Protein AF-A0A0J1HF10-F1 (afdb_monomer_lite)

Radius of gyration: 17.04 Å; chains: 1; bounding box: 41×21×49 Å

Organism: NCBI:txid320778

Structure (mmCIF, N/CA/C/O backbone):
data_AF-A0A0J1HF10-F1
#
_entry.id   AF-A0A0J1HF10-F1
#
loop_
_atom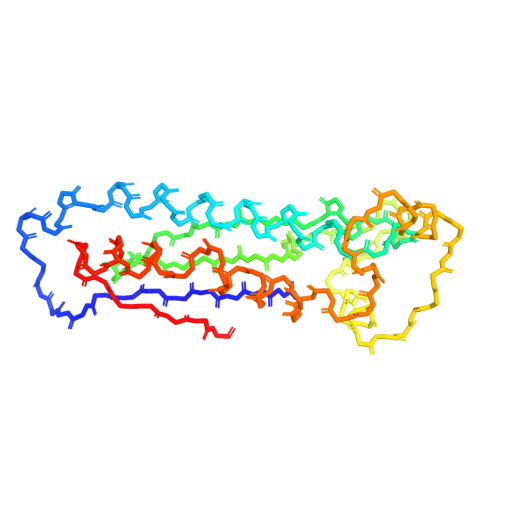_site.group_PDB
_atom_site.id
_atom_site.type_symbol
_atom_site.label_atom_id
_atom_site.label_alt_id
_atom_site.label_comp_id
_atom_site.label_asym_id
_atom_site.label_entity_id
_atom_site.label_seq_id
_atom_site.pdbx_PDB_ins_code
_atom_site.Cartn_x
_atom_site.Cartn_y
_atom_site.Cartn_z
_atom_site.occupancy
_atom_site.B_iso_or_equiv
_atom_site.auth_seq_id
_atom_site.auth_comp_id
_atom_site.auth_asym_id
_atom_site.auth_atom_id
_atom_site.pdbx_PDB_model_num
ATOM 1 N N . MET A 1 1 ? -2.188 -7.361 -7.231 1.00 83.44 1 MET A N 1
ATOM 2 C CA . MET A 1 1 ? -0.935 -7.776 -6.548 1.00 83.44 1 MET A CA 1
ATOM 3 C C . MET A 1 1 ? -0.563 -6.733 -5.504 1.00 83.44 1 MET A C 1
ATOM 5 O O . MET A 1 1 ? -0.543 -5.559 -5.851 1.00 83.44 1 MET A O 1
ATOM 9 N N . GLY A 1 2 ? -0.251 -7.133 -4.267 1.00 89.19 2 GLY A N 1
ATOM 10 C CA . GLY A 1 2 ? 0.088 -6.189 -3.199 1.00 89.19 2 GLY A CA 1
ATOM 11 C C . GLY A 1 2 ? 0.139 -6.831 -1.813 1.00 89.19 2 GLY A C 1
ATOM 12 O O . GLY A 1 2 ? 0.218 -8.051 -1.690 1.00 89.19 2 GLY A O 1
ATOM 13 N N . LEU A 1 3 ? 0.072 -5.990 -0.787 1.00 92.25 3 LEU A N 1
ATOM 14 C CA . LEU A 1 3 ? -0.024 -6.321 0.627 1.00 92.25 3 LEU A CA 1
ATOM 15 C C . LEU A 1 3 ? -1.423 -5.976 1.125 1.00 92.25 3 LEU A C 1
ATOM 17 O O . LEU A 1 3 ? -1.948 -4.906 0.817 1.00 92.25 3 LEU A O 1
ATOM 21 N N . THR A 1 4 ? -2.010 -6.859 1.928 1.00 92.81 4 THR A N 1
ATOM 22 C CA . THR A 1 4 ? -3.290 -6.587 2.588 1.00 92.81 4 THR A CA 1
ATOM 23 C C . THR A 1 4 ? -3.119 -6.704 4.092 1.00 92.81 4 THR A C 1
ATOM 25 O O . THR A 1 4 ? -2.583 -7.687 4.591 1.00 92.81 4 THR A O 1
ATOM 28 N N . PHE A 1 5 ? -3.600 -5.719 4.835 1.00 91.56 5 PHE A N 1
ATOM 29 C CA . PHE A 1 5 ? -3.693 -5.764 6.285 1.00 91.56 5 PHE A CA 1
ATOM 30 C C . PHE A 1 5 ? -5.158 -5.666 6.686 1.00 91.56 5 PHE A C 1
ATOM 32 O O . PHE A 1 5 ? -5.865 -4.751 6.274 1.00 91.56 5 PHE A O 1
ATOM 39 N N . SER A 1 6 ? -5.625 -6.607 7.499 1.00 91.69 6 SER A N 1
ATOM 40 C CA . SER A 1 6 ? -6.991 -6.591 8.023 1.00 91.69 6 SER A CA 1
ATOM 41 C C . SER A 1 6 ? -6.954 -6.392 9.525 1.00 91.69 6 SER A C 1
ATOM 43 O O . SER A 1 6 ? -6.245 -7.146 10.200 1.00 91.69 6 SER A O 1
ATOM 45 N N . ALA A 1 7 ? -7.754 -5.461 10.038 1.00 91.31 7 ALA A N 1
ATOM 46 C CA . ALA A 1 7 ? -8.034 -5.343 11.459 1.00 91.31 7 ALA A CA 1
ATOM 47 C C . ALA A 1 7 ? -9.530 -5.442 11.737 1.00 91.31 7 ALA A C 1
ATOM 49 O O . ALA A 1 7 ? -10.345 -4.874 11.012 1.00 91.31 7 ALA A O 1
ATOM 50 N N . SER A 1 8 ? -9.871 -6.152 12.805 1.00 89.88 8 SER A N 1
ATOM 51 C CA . SER A 1 8 ? -11.241 -6.363 13.261 1.00 89.88 8 SER A CA 1
ATOM 52 C C . SER A 1 8 ? -11.350 -6.114 14.758 1.00 89.88 8 SER A C 1
ATOM 54 O O . SER A 1 8 ? -10.343 -6.158 15.470 1.00 89.88 8 SER A O 1
ATOM 56 N N . LYS A 1 9 ? -12.567 -5.873 15.248 1.00 87.75 9 LYS A N 1
ATOM 57 C CA . LYS A 1 9 ? -12.847 -5.767 16.683 1.00 87.75 9 LYS A CA 1
ATOM 58 C C . LYS A 1 9 ? -12.275 -6.968 17.434 1.00 87.75 9 LYS A C 1
ATOM 60 O O . LYS A 1 9 ? -12.451 -8.112 17.021 1.00 87.75 9 LYS A O 1
ATOM 65 N N . ALA A 1 10 ? -11.620 -6.693 18.555 1.00 84.56 10 ALA A N 1
ATOM 66 C CA . ALA A 1 10 ? -11.154 -7.715 19.484 1.00 84.56 10 ALA A CA 1
ATOM 67 C C . ALA A 1 10 ? -12.303 -8.297 20.332 1.00 84.56 10 ALA A C 1
ATOM 69 O O . ALA A 1 10 ? -12.150 -9.369 20.908 1.00 84.56 10 ALA A O 1
ATOM 70 N N . ARG A 1 11 ? -13.447 -7.598 20.404 1.00 81.44 11 ARG A N 1
ATOM 71 C CA . ARG A 1 11 ? -14.631 -7.954 21.204 1.00 81.44 11 ARG A CA 1
ATOM 72 C C . ARG A 1 11 ? -15.940 -7.529 20.533 1.00 81.44 11 ARG A C 1
ATOM 74 O O . ARG A 1 11 ? -15.945 -6.629 19.699 1.00 81.44 11 ARG A O 1
ATOM 81 N N . GLN A 1 12 ? -17.063 -8.140 20.923 1.00 77.38 12 GLN A N 1
ATOM 82 C CA . GLN A 1 12 ? -18.381 -7.867 20.321 1.00 77.38 12 GLN A CA 1
ATOM 83 C C . GLN A 1 12 ? -18.853 -6.412 20.502 1.00 77.38 12 GLN A C 1
ATOM 85 O O . GLN A 1 12 ? -19.452 -5.841 19.590 1.00 77.38 12 GLN A O 1
ATOM 90 N N . ARG A 1 13 ? -18.560 -5.786 21.651 1.00 80.88 13 ARG A N 1
ATOM 91 C CA . ARG A 1 13 ? -18.894 -4.383 21.948 1.00 80.88 13 ARG A CA 1
ATOM 92 C C . ARG A 1 13 ? -17.640 -3.600 22.324 1.00 80.88 13 ARG A C 1
ATOM 94 O O . ARG A 1 13 ? -16.894 -4.027 23.197 1.00 80.88 13 ARG A O 1
ATOM 101 N N . LEU A 1 14 ? -17.436 -2.463 21.662 1.00 79.94 14 LEU A N 1
ATOM 102 C CA . LEU A 1 14 ? -16.376 -1.506 21.985 1.00 79.94 14 LEU A CA 1
ATOM 103 C C . LEU A 1 14 ? -16.856 -0.531 23.063 1.00 79.94 14 LEU A C 1
ATOM 105 O O . LEU A 1 14 ? -18.040 -0.189 23.097 1.00 79.94 14 LEU A O 1
ATOM 109 N N . THR A 1 15 ? -15.946 -0.049 23.904 1.00 81.00 15 THR A N 1
ATOM 110 C CA . THR A 1 15 ? -16.238 1.019 24.871 1.00 81.00 15 THR A CA 1
ATOM 111 C C . THR A 1 15 ? -16.379 2.374 24.171 1.00 81.00 15 THR A C 1
ATOM 113 O O . THR A 1 15 ? -15.947 2.565 23.030 1.00 81.00 15 THR A O 1
ATOM 116 N N . ASN A 1 16 ? -16.968 3.358 24.857 1.00 79.38 16 ASN A N 1
ATOM 117 C CA . ASN A 1 16 ? -17.076 4.727 24.337 1.00 79.38 16 ASN A CA 1
ATOM 118 C C . ASN A 1 16 ? -15.697 5.347 24.056 1.00 79.38 16 ASN A C 1
ATOM 120 O O . ASN A 1 16 ? -15.522 6.003 23.030 1.00 79.38 16 ASN A O 1
ATOM 124 N N . ALA A 1 17 ? -14.705 5.059 24.906 1.00 72.69 17 ALA A N 1
ATOM 125 C CA . ALA A 1 17 ? -13.321 5.473 24.695 1.00 72.69 17 ALA A CA 1
ATOM 126 C C . ALA A 1 17 ? -12.736 4.874 23.400 1.00 72.69 17 ALA A C 1
ATOM 128 O O . ALA A 1 17 ? -12.209 5.608 22.568 1.00 72.69 17 ALA A O 1
ATOM 129 N N . GLU A 1 18 ? -12.907 3.568 23.166 1.00 81.44 18 GLU A N 1
ATOM 130 C CA . GLU A 1 18 ? -12.444 2.894 21.939 1.00 81.44 18 GLU A CA 1
ATOM 131 C C . GLU A 1 18 ? -13.129 3.428 20.677 1.00 81.44 18 GLU A C 1
ATOM 133 O O . GLU A 1 18 ? -12.498 3.584 19.628 1.00 81.44 18 GLU A O 1
ATOM 138 N N . ASN A 1 19 ? -14.422 3.755 20.768 1.00 77.06 19 ASN A N 1
ATOM 139 C CA . ASN A 1 19 ? -15.147 4.390 19.670 1.00 77.06 19 ASN A CA 1
ATOM 140 C C . ASN A 1 19 ? -14.567 5.771 19.319 1.00 77.06 19 ASN A C 1
ATOM 142 O O . ASN A 1 19 ? -14.533 6.115 18.134 1.00 77.06 19 ASN A O 1
ATOM 146 N N . GLY A 1 20 ? -14.062 6.516 20.307 1.00 74.00 20 GLY A N 1
ATOM 147 C CA . GLY A 1 20 ? -13.389 7.803 20.110 1.00 74.00 20 GLY A CA 1
ATOM 148 C C . GLY A 1 20 ? -12.073 7.696 19.329 1.00 74.00 20 GLY A C 1
ATOM 149 O O . GLY A 1 20 ? -11.767 8.563 18.509 1.00 74.00 20 GLY A O 1
ATOM 150 N N . PHE A 1 21 ? -11.329 6.596 19.483 1.00 79.56 21 PHE A N 1
ATOM 151 C CA . PHE A 1 21 ? -10.039 6.405 18.804 1.00 79.56 21 PHE A CA 1
ATOM 152 C C . PHE A 1 21 ? -10.148 6.021 17.323 1.00 79.56 21 PHE A C 1
ATOM 154 O O . PHE A 1 21 ? -9.160 6.113 16.594 1.00 79.56 21 PHE A O 1
ATOM 161 N N . LYS A 1 22 ? -11.344 5.681 16.822 1.00 79.88 22 LYS A N 1
ATOM 162 C CA . LYS A 1 22 ? -11.556 5.244 15.427 1.00 79.88 22 LYS A CA 1
ATOM 163 C C . LYS A 1 22 ? -10.979 6.202 14.383 1.00 79.88 22 LYS A C 1
ATOM 165 O O . LYS A 1 22 ? -10.428 5.746 13.382 1.00 79.88 22 LYS A O 1
ATOM 170 N N . ARG A 1 23 ? -11.106 7.518 14.591 1.00 82.00 23 ARG A N 1
ATOM 171 C CA . ARG A 1 23 ? -10.596 8.531 13.648 1.00 82.00 23 ARG A CA 1
ATOM 172 C C . ARG A 1 23 ? -9.069 8.535 13.601 1.00 82.00 23 ARG A C 1
ATOM 174 O O . ARG A 1 23 ? -8.507 8.574 12.511 1.00 82.00 23 ARG A O 1
ATOM 181 N N . VAL A 1 24 ? -8.424 8.451 14.763 1.00 86.12 24 VAL A N 1
ATOM 182 C CA . VAL A 1 24 ? -6.960 8.422 14.887 1.00 86.12 24 VAL A CA 1
ATOM 183 C C . VAL A 1 24 ? -6.411 7.153 14.247 1.00 86.12 24 VAL A C 1
ATOM 185 O O . VAL A 1 24 ? -5.548 7.226 13.379 1.00 86.12 24 VAL A O 1
ATOM 188 N N . THR A 1 25 ? -6.985 5.994 14.573 1.00 88.81 25 THR A N 1
ATOM 189 C CA . THR A 1 25 ? -6.581 4.709 13.989 1.00 88.81 25 THR A CA 1
ATOM 190 C C . THR A 1 25 ? -6.740 4.694 12.469 1.00 88.81 25 THR A C 1
ATOM 192 O O . THR A 1 25 ? -5.871 4.180 11.767 1.00 88.81 25 THR A O 1
ATOM 195 N N . LEU A 1 26 ? -7.813 5.292 11.938 1.00 90.19 26 LEU A N 1
ATOM 196 C CA . LEU A 1 26 ? -8.017 5.416 10.493 1.00 90.19 26 LEU A CA 1
ATOM 197 C C . LEU A 1 26 ? -6.968 6.326 9.840 1.00 90.19 26 LEU A C 1
ATOM 199 O O . LEU A 1 26 ? -6.466 5.996 8.768 1.00 90.19 26 LEU A O 1
ATOM 203 N N . GLN A 1 27 ? -6.617 7.447 10.475 1.00 91.19 27 GLN A N 1
ATOM 204 C CA . GLN A 1 27 ? -5.558 8.337 9.989 1.00 91.19 27 GLN A CA 1
ATOM 205 C C . GLN A 1 27 ? -4.191 7.648 10.004 1.00 91.19 27 GLN A C 1
ATOM 207 O O . GLN A 1 27 ? -3.476 7.710 9.004 1.00 91.19 27 GLN A O 1
ATOM 212 N N . THR A 1 28 ? -3.854 6.936 11.083 1.00 92.12 28 THR A N 1
ATOM 213 C CA . THR A 1 28 ? -2.624 6.138 11.147 1.00 92.12 28 THR A CA 1
ATOM 214 C C . THR A 1 28 ? -2.609 5.090 10.042 1.00 92.12 28 THR A C 1
ATOM 216 O O . THR A 1 28 ? -1.635 5.017 9.302 1.00 92.12 28 THR A O 1
ATOM 219 N N . ALA A 1 29 ? -3.689 4.326 9.866 1.00 92.75 29 ALA A N 1
ATOM 220 C CA . ALA A 1 29 ? -3.774 3.320 8.810 1.00 92.75 29 ALA A CA 1
ATOM 221 C C . ALA A 1 29 ? -3.599 3.930 7.409 1.00 92.75 29 ALA A C 1
ATOM 223 O O . ALA A 1 29 ? -2.880 3.363 6.593 1.00 92.75 29 ALA A O 1
ATOM 224 N N . ARG A 1 30 ? -4.202 5.095 7.131 1.00 94.31 30 ARG A N 1
ATOM 225 C CA . ARG A 1 30 ? -4.028 5.802 5.848 1.00 94.31 30 ARG A CA 1
ATOM 226 C C . ARG A 1 30 ? -2.578 6.200 5.618 1.00 94.31 30 ARG A C 1
ATOM 228 O O . ARG A 1 30 ? -2.037 5.900 4.561 1.00 94.31 30 ARG A O 1
ATOM 235 N N . LYS A 1 31 ? -1.923 6.765 6.634 1.00 94.75 31 LYS A N 1
ATOM 236 C CA . LYS A 1 31 ? -0.505 7.124 6.551 1.00 94.75 31 LYS A CA 1
ATOM 237 C C . LYS A 1 31 ? 0.389 5.902 6.307 1.00 94.75 31 LYS A C 1
ATOM 239 O O . LYS A 1 31 ? 1.273 5.956 5.462 1.00 94.75 31 LYS A O 1
ATOM 244 N N . VAL A 1 32 ? 0.118 4.781 6.982 1.00 94.38 32 VAL A N 1
ATOM 245 C CA . VAL A 1 32 ? 0.825 3.508 6.740 1.00 94.38 32 VAL A CA 1
ATOM 246 C C . VAL A 1 32 ? 0.618 3.028 5.300 1.00 94.38 32 VAL A C 1
ATOM 248 O O . VAL A 1 32 ? 1.567 2.562 4.670 1.00 94.38 32 VAL A O 1
ATOM 251 N N . ALA A 1 33 ? -0.606 3.139 4.775 1.00 95.00 33 ALA A N 1
ATOM 252 C CA . ALA A 1 33 ? -0.927 2.738 3.410 1.00 95.00 33 ALA A CA 1
ATOM 253 C C . ALA A 1 33 ? -0.179 3.594 2.379 1.00 95.00 33 ALA A C 1
ATOM 255 O O . ALA A 1 33 ? 0.443 3.048 1.469 1.00 95.00 33 ALA A O 1
ATOM 256 N N . GLU A 1 34 ? -0.204 4.917 2.548 1.00 95.12 34 GLU A N 1
ATOM 257 C CA . GLU A 1 34 ? 0.473 5.884 1.678 1.00 95.12 34 GLU A CA 1
ATOM 258 C C . GLU A 1 34 ? 1.992 5.699 1.691 1.00 95.12 34 GLU A C 1
ATOM 260 O O . GLU A 1 34 ? 2.611 5.580 0.633 1.00 95.12 34 GLU A O 1
ATOM 265 N N . ASP A 1 35 ? 2.601 5.611 2.876 1.00 94.62 35 ASP A N 1
ATOM 266 C CA . ASP A 1 35 ? 4.048 5.420 2.999 1.00 94.62 35 ASP A CA 1
ATOM 267 C C . ASP A 1 35 ? 4.474 4.056 2.451 1.00 94.62 35 ASP A C 1
ATOM 269 O O . ASP A 1 35 ? 5.497 3.939 1.776 1.00 94.62 35 ASP A O 1
ATOM 273 N N . GLY A 1 36 ? 3.667 3.018 2.677 1.00 94.25 36 GLY A N 1
ATOM 274 C CA . GLY A 1 36 ? 3.914 1.701 2.109 1.00 94.25 36 GLY A CA 1
ATOM 275 C C . GLY A 1 36 ? 3.804 1.667 0.591 1.00 94.25 36 GLY A C 1
ATOM 276 O O . GLY A 1 36 ? 4.611 0.999 -0.054 1.00 94.25 36 GLY A O 1
ATOM 277 N N . ALA A 1 37 ? 2.857 2.407 0.014 1.00 95.50 37 ALA A N 1
ATOM 278 C CA . ALA A 1 37 ? 2.710 2.541 -1.430 1.00 95.50 37 ALA A CA 1
ATOM 279 C C . ALA A 1 37 ? 3.906 3.279 -2.038 1.00 95.50 37 ALA A C 1
ATOM 281 O O . ALA A 1 37 ? 4.536 2.763 -2.961 1.00 95.50 37 ALA A O 1
ATOM 282 N N . ARG A 1 38 ? 4.297 4.421 -1.453 1.00 94.00 38 ARG A N 1
ATOM 283 C CA . ARG A 1 38 ? 5.502 5.170 -1.849 1.00 94.00 38 ARG A CA 1
ATOM 284 C C . ARG A 1 38 ? 6.751 4.298 -1.787 1.00 94.00 38 ARG A C 1
ATOM 286 O O . ARG A 1 38 ? 7.538 4.276 -2.729 1.00 94.00 38 ARG A O 1
ATOM 293 N N . MET A 1 39 ? 6.909 3.540 -0.705 1.00 94.25 39 MET A N 1
ATOM 294 C CA . MET A 1 39 ? 8.052 2.649 -0.524 1.00 94.25 39 MET A CA 1
ATOM 295 C C . MET A 1 39 ? 8.060 1.513 -1.549 1.00 94.25 39 MET A C 1
ATOM 297 O O . MET A 1 39 ? 9.094 1.200 -2.140 1.00 94.25 39 MET A O 1
ATOM 301 N N . MET A 1 40 ? 6.904 0.892 -1.786 1.00 94.38 40 MET A N 1
ATOM 302 C CA . MET A 1 40 ? 6.773 -0.163 -2.783 1.00 94.38 40 MET A CA 1
ATOM 303 C C . MET A 1 40 ? 7.107 0.370 -4.183 1.00 94.38 40 MET A C 1
ATOM 305 O O . MET A 1 40 ? 7.897 -0.265 -4.880 1.00 94.38 40 MET A O 1
ATOM 309 N N . ALA A 1 41 ? 6.598 1.549 -4.555 1.00 93.31 41 ALA A N 1
ATOM 310 C CA . ALA A 1 41 ? 6.898 2.230 -5.817 1.00 93.31 41 ALA A CA 1
ATOM 311 C C . ALA A 1 41 ? 8.394 2.568 -5.963 1.00 93.31 41 ALA A C 1
ATOM 313 O O . ALA A 1 41 ? 8.999 2.309 -7.007 1.00 93.31 41 ALA A O 1
ATOM 314 N N . ALA A 1 42 ? 9.044 3.039 -4.896 1.00 91.88 42 ALA A N 1
ATOM 315 C CA . ALA A 1 42 ? 10.483 3.313 -4.891 1.00 91.88 42 ALA A CA 1
ATOM 316 C C . ALA A 1 42 ? 11.336 2.057 -5.168 1.00 91.88 42 ALA A C 1
ATOM 318 O O . ALA A 1 42 ? 12.407 2.149 -5.763 1.00 91.88 42 ALA A O 1
ATOM 319 N N . MET A 1 43 ? 10.851 0.872 -4.790 1.00 92.50 43 MET A N 1
ATOM 320 C CA . MET A 1 43 ? 11.534 -0.408 -5.019 1.00 92.50 43 MET A CA 1
ATOM 321 C C . MET A 1 43 ? 11.183 -1.067 -6.363 1.00 92.50 43 MET A C 1
ATOM 323 O O . MET A 1 43 ? 11.844 -2.031 -6.765 1.00 92.50 43 MET A O 1
ATOM 327 N N . VAL A 1 44 ? 10.154 -0.586 -7.060 1.00 91.44 44 VAL A N 1
ATOM 328 C CA . VAL A 1 44 ? 9.754 -1.107 -8.372 1.00 91.44 44 VAL A CA 1
ATOM 329 C C . VAL A 1 44 ? 10.736 -0.654 -9.456 1.00 91.44 44 VAL A C 1
ATOM 331 O O . VAL A 1 44 ? 11.174 0.501 -9.445 1.00 91.44 44 VAL A O 1
ATOM 334 N N . PRO A 1 45 ? 11.099 -1.540 -10.404 1.00 87.38 45 PRO A N 1
ATOM 335 C CA . PRO A 1 45 ? 11.913 -1.145 -11.545 1.00 87.38 45 PRO A CA 1
ATOM 336 C C . PRO A 1 45 ? 11.190 -0.153 -12.463 1.00 87.38 45 PRO A C 1
ATOM 338 O O . PRO A 1 45 ? 10.022 -0.336 -12.802 1.00 87.38 45 PRO A O 1
ATOM 341 N N . ARG A 1 46 ? 11.913 0.878 -12.903 1.00 86.06 46 ARG A N 1
ATOM 342 C CA . ARG A 1 46 ? 11.354 2.045 -13.598 1.00 86.06 46 ARG A CA 1
ATOM 343 C C . ARG A 1 46 ? 10.937 1.757 -15.039 1.00 86.06 46 ARG A C 1
ATOM 345 O O . ARG A 1 46 ? 9.996 2.362 -15.535 1.00 86.06 46 ARG A O 1
ATOM 352 N N . ASP A 1 47 ? 11.590 0.816 -15.722 1.00 82.12 47 ASP A N 1
ATOM 353 C CA . ASP A 1 47 ? 11.296 0.535 -17.139 1.00 82.12 47 ASP A CA 1
ATOM 354 C C . ASP A 1 47 ? 10.030 -0.326 -17.347 1.00 82.12 47 ASP A C 1
ATOM 356 O O . ASP A 1 47 ? 9.720 -0.743 -18.459 1.00 82.12 47 ASP A O 1
ATOM 360 N N . THR A 1 48 ? 9.241 -0.566 -16.297 1.00 72.44 48 THR A N 1
ATOM 361 C CA . THR A 1 48 ? 8.041 -1.424 -16.309 1.00 72.44 48 THR A CA 1
ATOM 362 C C . THR A 1 48 ? 6.766 -0.723 -16.813 1.00 72.44 48 THR A C 1
ATOM 364 O O . THR A 1 48 ? 5.636 -1.130 -16.507 1.00 72.44 48 THR A O 1
ATOM 367 N N . GLY A 1 49 ? 6.937 0.332 -17.615 1.00 79.69 49 GLY A N 1
ATOM 368 C CA . GLY A 1 49 ? 5.862 1.141 -18.185 1.00 79.69 49 GLY A CA 1
ATOM 369 C C . GLY A 1 49 ? 5.180 2.011 -17.133 1.00 79.69 49 GLY A C 1
ATOM 370 O O . GLY A 1 49 ? 5.656 3.105 -16.870 1.00 79.69 49 GLY A O 1
ATOM 371 N N . SER A 1 50 ? 4.090 1.510 -16.544 1.00 88.50 50 SER A N 1
ATOM 372 C CA . SER A 1 50 ? 3.233 2.256 -15.604 1.00 88.50 50 SER A CA 1
ATOM 373 C C . SER A 1 50 ? 3.126 1.613 -14.218 1.00 88.50 50 SER A C 1
ATOM 375 O O . SER A 1 50 ? 2.326 2.054 -13.400 1.00 88.50 50 SER A O 1
ATOM 377 N N . LEU A 1 51 ? 3.888 0.550 -13.931 1.00 90.44 51 LEU A N 1
ATOM 378 C CA . LEU A 1 51 ? 3.747 -0.197 -12.673 1.00 90.44 51 LEU A CA 1
ATOM 379 C C . LEU A 1 51 ? 4.056 0.653 -11.439 1.00 90.44 51 LEU A C 1
ATOM 381 O O . LEU A 1 51 ? 3.331 0.567 -10.457 1.00 90.44 51 LEU A O 1
ATOM 385 N N . GLU A 1 52 ? 5.108 1.466 -11.499 1.00 91.44 52 GLU A N 1
ATOM 386 C CA . GLU A 1 52 ? 5.490 2.373 -10.413 1.00 91.44 52 GLU A CA 1
ATOM 387 C C . GLU A 1 52 ? 4.374 3.380 -10.094 1.00 91.44 52 GLU A C 1
ATOM 389 O O . GLU A 1 52 ? 3.979 3.517 -8.941 1.00 91.44 52 GLU A O 1
ATOM 394 N N . GLU A 1 53 ? 3.806 4.008 -11.125 1.00 91.94 53 GLU A N 1
ATOM 395 C CA . GLU A 1 53 ? 2.716 4.993 -11.022 1.00 91.94 53 GLU A CA 1
ATOM 396 C C . GLU A 1 53 ? 1.368 4.367 -10.639 1.00 91.94 53 GLU A C 1
ATOM 398 O O . GLU A 1 53 ? 0.459 5.047 -10.163 1.00 91.94 53 GLU A O 1
ATOM 403 N N . SER A 1 54 ? 1.221 3.063 -10.865 1.00 93.94 54 SER A N 1
ATOM 404 C CA . SER A 1 54 ? -0.002 2.324 -10.561 1.00 93.94 54 SER A CA 1
ATOM 405 C C . SER A 1 54 ? -0.048 1.820 -9.125 1.00 93.94 54 SER A C 1
ATOM 407 O O . SER A 1 54 ? -1.036 1.197 -8.751 1.00 93.94 54 SER A O 1
ATOM 409 N N . ILE A 1 55 ? 1.001 2.015 -8.325 1.00 94.94 55 ILE A N 1
ATOM 410 C CA . ILE A 1 55 ? 1.008 1.583 -6.928 1.00 94.94 55 ILE A CA 1
ATOM 411 C C . ILE A 1 55 ? 0.315 2.622 -6.054 1.00 94.94 55 ILE A C 1
ATOM 413 O O . ILE A 1 55 ? 0.681 3.793 -6.043 1.00 94.94 55 ILE A O 1
ATOM 417 N N . GLU A 1 56 ? -0.643 2.164 -5.258 1.00 95.75 56 GLU A N 1
ATOM 418 C CA . GLU A 1 56 ? -1.383 2.993 -4.319 1.00 95.75 56 GLU A CA 1
ATOM 419 C C . GLU A 1 56 ? -1.594 2.297 -2.973 1.00 95.75 56 GLU A C 1
ATOM 421 O O . GLU A 1 56 ? -1.439 1.080 -2.819 1.00 95.75 56 GLU A O 1
ATOM 426 N N . GLY A 1 57 ? -1.944 3.113 -1.982 1.00 95.44 57 GLY A N 1
ATOM 427 C CA . GLY A 1 57 ? -2.365 2.682 -0.661 1.00 95.44 57 GLY A CA 1
ATOM 428 C C . GLY A 1 57 ? -3.815 3.087 -0.446 1.00 95.44 57 GLY A C 1
ATOM 429 O O . GLY A 1 57 ? -4.145 4.264 -0.543 1.00 95.44 57 GLY A O 1
ATOM 430 N N . ALA A 1 58 ? -4.674 2.127 -0.126 1.00 94.25 58 ALA A N 1
ATOM 431 C CA . ALA A 1 58 ? -6.086 2.357 0.140 1.00 94.25 58 ALA A CA 1
ATOM 432 C C . ALA A 1 58 ? -6.463 1.817 1.520 1.00 94.25 58 ALA A C 1
ATOM 434 O O . ALA A 1 58 ? -5.995 0.758 1.941 1.00 94.25 58 ALA A O 1
ATOM 435 N N . VAL A 1 59 ? -7.342 2.532 2.222 1.00 94.19 59 VAL A N 1
ATOM 436 C CA . VAL A 1 59 ? -7.915 2.075 3.492 1.00 94.19 59 VAL A CA 1
ATOM 437 C C . VAL A 1 59 ? -9.426 2.143 3.420 1.00 94.19 59 VAL A C 1
ATOM 439 O O . VAL A 1 59 ? -10.011 3.213 3.267 1.00 94.19 59 VAL A O 1
ATOM 442 N N . GLU A 1 60 ? -10.046 0.987 3.589 1.00 91.88 60 GLU A N 1
ATOM 443 C CA . GLU A 1 60 ? -11.484 0.796 3.583 1.00 91.88 60 GLU A CA 1
ATOM 444 C C . GLU A 1 60 ? -11.965 0.527 5.011 1.00 91.88 60 GLU A C 1
ATOM 446 O O . GLU A 1 60 ? -11.415 -0.314 5.728 1.00 91.88 60 GLU A O 1
ATOM 451 N N . LYS A 1 61 ? -12.999 1.249 5.443 1.00 88.94 61 LYS A N 1
ATOM 452 C CA . LYS A 1 61 ? -13.656 0.998 6.726 1.00 88.94 61 LYS A CA 1
ATOM 453 C C . LYS A 1 61 ? -14.717 -0.078 6.528 1.00 88.94 61 LYS A C 1
ATOM 455 O O . LYS A 1 61 ? -15.589 0.072 5.681 1.00 88.94 61 LYS A O 1
ATOM 460 N N . THR A 1 62 ? -14.690 -1.112 7.358 1.00 85.94 62 THR A N 1
ATOM 461 C CA . THR A 1 62 ? -15.718 -2.157 7.372 1.00 85.94 62 THR A CA 1
ATOM 462 C C . THR A 1 62 ? -16.618 -1.998 8.598 1.00 85.94 62 THR A C 1
ATOM 464 O O . THR A 1 62 ? -16.326 -1.221 9.514 1.00 85.94 62 THR A O 1
ATOM 467 N N . LYS A 1 63 ? -17.726 -2.748 8.651 1.00 80.00 63 LYS A N 1
ATOM 468 C CA . LYS A 1 63 ? -18.634 -2.770 9.816 1.00 80.00 63 LYS A CA 1
ATOM 469 C C . LYS A 1 63 ? -17.904 -3.134 11.119 1.00 80.00 63 LYS A C 1
ATOM 471 O O . LYS A 1 63 ? -18.221 -2.605 12.189 1.00 80.00 63 LYS A O 1
ATOM 476 N N . ASP A 1 64 ? -16.898 -3.999 11.011 1.00 81.12 64 ASP A N 1
ATOM 477 C CA . ASP A 1 64 ? -16.186 -4.579 12.149 1.00 81.12 64 ASP A CA 1
ATOM 478 C C . ASP A 1 64 ? -14.719 -4.161 12.254 1.00 81.12 64 ASP A C 1
ATOM 480 O O . ASP A 1 64 ? -14.015 -4.659 13.129 1.00 81.12 64 ASP A O 1
ATOM 484 N N . GLY A 1 65 ? -14.252 -3.221 11.432 1.00 87.69 65 GLY A N 1
ATOM 485 C CA . GLY A 1 65 ? -12.884 -2.721 11.512 1.00 87.69 65 GLY A CA 1
ATOM 486 C C . GLY A 1 65 ? -12.433 -1.993 10.253 1.00 87.69 65 GLY A C 1
ATOM 487 O O . GLY A 1 65 ? -13.099 -1.066 9.790 1.00 87.69 65 GLY A O 1
ATOM 488 N N . LEU A 1 66 ? -11.268 -2.376 9.731 1.00 92.69 66 LEU A N 1
ATOM 489 C CA . LEU A 1 66 ? -10.680 -1.774 8.538 1.00 92.69 66 LEU A CA 1
ATOM 490 C C . LEU A 1 66 ? -9.859 -2.779 7.732 1.00 92.69 66 LEU A C 1
ATOM 492 O O . LEU A 1 66 ? -9.307 -3.748 8.265 1.00 92.69 66 LEU A O 1
ATOM 496 N N . ILE A 1 67 ? -9.756 -2.511 6.438 1.00 93.38 67 ILE A N 1
ATOM 497 C CA . ILE A 1 67 ? -8.892 -3.219 5.502 1.00 93.38 67 ILE A CA 1
ATOM 498 C C . ILE A 1 67 ? -7.981 -2.180 4.864 1.00 93.38 67 ILE A C 1
ATOM 500 O O . ILE A 1 67 ? -8.446 -1.207 4.283 1.00 93.38 67 ILE A O 1
ATOM 504 N N . MET A 1 68 ? -6.678 -2.392 4.971 1.00 93.88 68 MET A N 1
ATOM 505 C CA . MET A 1 68 ? -5.664 -1.602 4.290 1.00 93.88 68 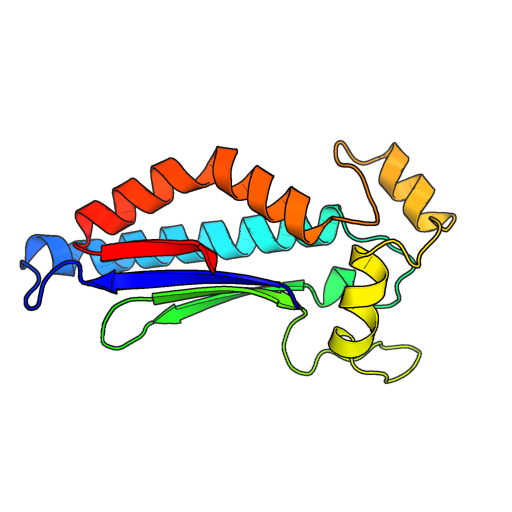MET A CA 1
ATOM 506 C C . MET A 1 68 ? -5.074 -2.437 3.155 1.00 93.88 68 MET A C 1
ATOM 508 O O . MET A 1 68 ? -4.668 -3.581 3.370 1.00 93.88 68 MET A O 1
ATOM 512 N N . ARG A 1 69 ? -5.024 -1.867 1.954 1.00 94.81 69 ARG A N 1
ATOM 513 C CA . ARG A 1 69 ? -4.444 -2.468 0.750 1.00 94.81 69 ARG A CA 1
ATOM 514 C C . ARG A 1 69 ? -3.296 -1.587 0.272 1.00 94.81 69 ARG A C 1
ATOM 516 O O . ARG A 1 69 ? -3.431 -0.371 0.256 1.00 94.81 69 ARG A O 1
ATOM 523 N N . ILE A 1 70 ? -2.176 -2.197 -0.093 1.00 95.69 70 ILE A N 1
ATOM 524 C CA . ILE A 1 70 ? -0.998 -1.507 -0.632 1.00 95.69 70 ILE A CA 1
ATOM 525 C C . ILE A 1 70 ? -0.530 -2.292 -1.845 1.00 95.69 70 ILE A C 1
ATOM 527 O O . ILE A 1 70 ? -0.087 -3.430 -1.701 1.00 95.69 70 ILE A O 1
ATOM 531 N N . GLY A 1 71 ? -0.634 -1.738 -3.042 1.00 94.75 71 GLY A N 1
ATOM 532 C CA . GLY A 1 71 ? -0.284 -2.481 -4.245 1.00 94.75 71 GLY A CA 1
ATOM 533 C C . GLY A 1 71 ? -0.772 -1.815 -5.511 1.00 94.75 71 GLY A C 1
ATOM 534 O O . GLY A 1 71 ? -1.070 -0.630 -5.521 1.00 94.75 71 GLY A O 1
ATOM 535 N N . VAL A 1 72 ? -0.836 -2.594 -6.586 1.00 93.50 72 VAL A N 1
ATOM 536 C CA . VAL A 1 72 ? -1.314 -2.100 -7.881 1.00 93.50 72 VAL A CA 1
ATOM 537 C C . VAL A 1 72 ? -2.797 -1.733 -7.774 1.00 93.50 72 VAL A C 1
ATOM 539 O O . VAL A 1 72 ? -3.597 -2.597 -7.406 1.00 93.50 72 VAL A O 1
ATOM 542 N N . ARG A 1 73 ? -3.132 -0.484 -8.118 1.00 93.19 73 ARG A N 1
ATOM 543 C CA . ARG A 1 73 ? -4.494 0.041 -8.245 1.00 93.19 73 ARG A CA 1
ATOM 544 C C . ARG A 1 73 ? -5.321 -0.856 -9.156 1.00 93.19 73 ARG A C 1
ATOM 546 O O . ARG A 1 73 ? -4.865 -1.284 -10.220 1.00 93.19 73 ARG A O 1
ATOM 553 N N . GLU A 1 74 ? -6.548 -1.126 -8.743 1.00 87.50 74 GLU A N 1
ATOM 554 C CA . GLU A 1 74 ? -7.485 -1.911 -9.538 1.00 87.50 74 GLU A CA 1
ATOM 555 C C . GLU A 1 74 ? -7.797 -1.212 -10.871 1.00 87.50 74 GLU A C 1
ATOM 557 O O . GLU A 1 74 ? -7.955 0.005 -10.930 1.00 87.50 74 GLU A O 1
ATOM 562 N N . GLY A 1 75 ? -7.817 -1.975 -11.967 1.00 89.06 75 GLY A N 1
ATOM 563 C CA . GLY A 1 75 ? -8.043 -1.428 -13.309 1.00 89.06 75 GLY A CA 1
ATOM 564 C C . GLY A 1 75 ? -6.887 -0.596 -13.878 1.00 89.06 75 GLY A C 1
ATOM 565 O O . GLY A 1 75 ? -7.038 -0.006 -14.944 1.00 89.06 75 GLY A O 1
ATOM 566 N N . ALA A 1 76 ? -5.724 -0.541 -13.217 1.00 92.12 76 ALA A N 1
ATOM 567 C CA . ALA A 1 76 ? -4.563 0.141 -13.774 1.00 92.12 76 ALA A CA 1
ATOM 568 C C . ALA A 1 76 ? -4.108 -0.514 -15.086 1.00 92.12 76 ALA A C 1
ATOM 570 O O . ALA A 1 76 ? -3.875 -1.725 -15.150 1.00 92.12 76 ALA A O 1
ATOM 571 N N . VAL A 1 77 ? -3.933 0.306 -16.121 1.00 92.38 77 VAL A N 1
ATOM 572 C CA . VAL A 1 77 ? -3.472 -0.114 -17.446 1.00 92.38 77 VAL A CA 1
ATOM 573 C C . VAL A 1 77 ? -2.141 0.537 -17.780 1.00 92.38 77 VAL A C 1
ATOM 575 O O . VAL A 1 77 ? -1.864 1.680 -17.422 1.00 92.38 77 VAL A O 1
ATOM 578 N N . ASN A 1 78 ? -1.293 -0.212 -18.471 1.00 89.56 78 ASN A N 1
ATOM 579 C CA . ASN A 1 78 ? -0.038 0.297 -18.987 1.00 89.56 78 ASN A CA 1
ATOM 580 C C . ASN A 1 78 ? -0.317 1.262 -20.144 1.00 89.56 78 ASN A C 1
ATOM 582 O O . ASN A 1 78 ? -0.903 0.859 -21.148 1.00 89.56 78 ASN A O 1
ATOM 586 N N . SER A 1 79 ? 0.145 2.506 -20.034 1.00 85.38 79 SER A N 1
ATOM 587 C CA . SER A 1 79 ? -0.175 3.562 -21.007 1.00 85.38 79 SER A CA 1
ATOM 588 C C . SER A 1 79 ? 0.280 3.248 -22.436 1.00 85.38 79 SER A C 1
ATOM 590 O O . SER A 1 79 ? -0.370 3.660 -23.394 1.00 85.38 79 SER A O 1
ATOM 592 N N . LYS A 1 80 ? 1.362 2.476 -22.597 1.00 85.12 80 LYS A N 1
ATOM 593 C CA . LYS A 1 80 ? 1.939 2.139 -23.909 1.00 85.12 80 LYS A CA 1
ATOM 594 C C . LYS A 1 80 ? 1.304 0.916 -24.554 1.00 85.12 80 LYS A C 1
ATOM 596 O O . LYS A 1 80 ? 1.165 0.863 -25.767 1.00 85.12 80 LYS A O 1
ATOM 601 N N . THR A 1 81 ? 0.986 -0.095 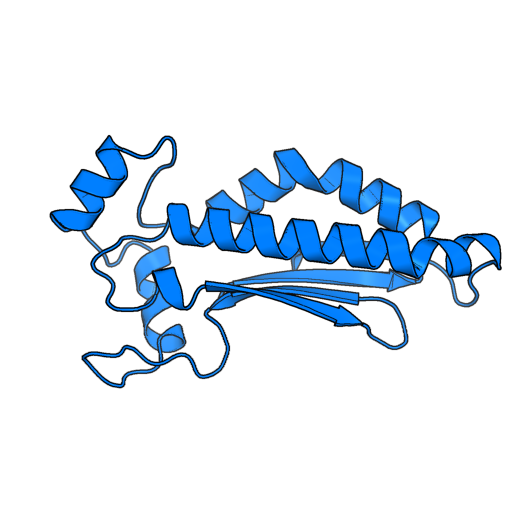-23.752 1.00 87.00 81 THR A N 1
ATOM 602 C CA . THR A 1 81 ? 0.544 -1.408 -24.258 1.00 87.00 81 THR A CA 1
ATOM 603 C C . THR A 1 81 ? -0.941 -1.665 -24.048 1.00 87.00 81 THR A C 1
ATOM 605 O O . THR A 1 81 ? -1.438 -2.683 -24.520 1.00 87.00 81 THR A O 1
ATOM 608 N N . GLN A 1 82 ? -1.632 -0.796 -23.300 1.00 88.38 82 GLN A N 1
ATOM 609 C CA . GLN A 1 82 ? -3.025 -0.958 -22.864 1.00 88.38 82 GLN A CA 1
ATOM 610 C C . GLN A 1 82 ? -3.287 -2.269 -22.099 1.00 88.38 82 GLN A C 1
ATOM 612 O O . GLN A 1 82 ? -4.427 -2.665 -21.873 1.00 88.38 82 GLN A O 1
ATOM 617 N N . ARG A 1 83 ? -2.226 -2.962 -21.662 1.00 87.94 83 ARG A N 1
ATOM 618 C CA . ARG A 1 83 ? -2.335 -4.201 -20.891 1.00 87.94 83 ARG A CA 1
ATOM 619 C C . ARG A 1 83 ? -2.560 -3.888 -19.411 1.00 87.94 83 ARG A C 1
ATOM 621 O O . ARG A 1 83 ? -1.891 -2.990 -18.889 1.00 87.94 83 ARG A O 1
ATOM 628 N N . PRO A 1 84 ? -3.420 -4.649 -18.710 1.00 91.44 84 PRO A N 1
ATOM 629 C CA . PRO A 1 84 ? -3.593 -4.500 -17.271 1.00 91.44 84 PRO A CA 1
ATOM 630 C C . PRO A 1 84 ? -2.277 -4.717 -16.512 1.00 91.44 84 PRO A C 1
ATOM 632 O O . PRO A 1 84 ? -1.537 -5.675 -16.767 1.00 91.44 84 PRO A O 1
ATOM 635 N N . VAL A 1 85 ? -1.971 -3.807 -15.588 1.00 90.56 85 VAL A N 1
ATOM 636 C CA . VAL A 1 85 ? -0.700 -3.773 -14.849 1.00 90.56 85 VAL A CA 1
ATOM 637 C C . VAL A 1 85 ? -0.571 -4.948 -13.884 1.00 90.56 85 VAL A C 1
ATOM 639 O O . VAL A 1 85 ? 0.505 -5.529 -13.714 1.00 90.56 85 VAL A O 1
ATOM 642 N N . ASP A 1 86 ? -1.685 -5.353 -13.287 1.00 88.75 86 ASP A N 1
ATOM 643 C CA . ASP A 1 86 ? -1.785 -6.472 -12.355 1.00 88.75 86 ASP A CA 1
ATOM 644 C C . ASP A 1 86 ? -1.387 -7.824 -12.973 1.00 88.75 86 ASP A C 1
ATOM 646 O O . ASP A 1 86 ? -0.933 -8.708 -12.243 1.00 88.75 86 ASP A O 1
ATOM 650 N N . LYS A 1 87 ? -1.498 -7.979 -14.299 1.00 88.06 87 LYS A N 1
ATOM 651 C CA . LYS A 1 87 ? -1.128 -9.210 -15.016 1.00 88.06 87 LYS A CA 1
ATOM 652 C C . LYS A 1 87 ? 0.378 -9.439 -15.052 1.00 88.06 87 LYS A C 1
ATOM 654 O O . LYS A 1 87 ? 0.818 -10.580 -14.925 1.00 88.06 87 LYS A O 1
ATOM 659 N N . TYR A 1 88 ? 1.176 -8.382 -15.207 1.00 86.81 88 TYR A N 1
ATOM 660 C CA . TYR A 1 88 ? 2.634 -8.507 -15.329 1.00 86.81 88 TYR A CA 1
ATOM 661 C C . TYR A 1 88 ? 3.394 -8.147 -14.049 1.00 86.81 88 TYR A C 1
ATOM 663 O O . TYR A 1 88 ? 4.531 -8.589 -13.868 1.00 86.81 88 TYR A O 1
ATOM 671 N N . ALA A 1 89 ? 2.780 -7.410 -13.121 1.00 89.25 89 ALA A N 1
ATOM 672 C CA . ALA A 1 89 ? 3.398 -7.060 -11.844 1.00 89.25 89 ALA A CA 1
ATOM 673 C C . ALA A 1 89 ? 3.953 -8.282 -11.061 1.00 89.25 89 ALA A C 1
ATOM 675 O O . ALA A 1 89 ? 5.080 -8.203 -10.557 1.00 89.25 89 ALA A O 1
ATOM 676 N N . PRO A 1 90 ? 3.264 -9.449 -10.989 1.00 90.56 90 PRO A N 1
ATOM 677 C CA . PRO A 1 90 ? 3.791 -10.618 -10.282 1.00 90.56 90 PRO A CA 1
ATOM 678 C C . PRO A 1 90 ? 5.102 -11.140 -10.873 1.00 90.56 90 PRO A C 1
ATOM 680 O O . PRO A 1 90 ? 6.000 -11.519 -10.117 1.00 90.56 90 PRO A O 1
ATOM 683 N N . ALA A 1 91 ? 5.233 -11.133 -12.203 1.00 87.50 91 ALA A N 1
ATOM 684 C CA . ALA A 1 91 ? 6.457 -11.543 -12.889 1.00 87.50 91 ALA A CA 1
ATOM 685 C C . ALA A 1 91 ? 7.622 -10.598 -12.552 1.00 87.50 91 ALA A C 1
ATOM 687 O O . ALA A 1 91 ? 8.725 -11.058 -12.242 1.00 87.50 91 ALA A O 1
ATOM 688 N N . MET A 1 92 ? 7.350 -9.290 -12.497 1.00 86.69 92 MET A N 1
ATOM 689 C CA . MET A 1 92 ? 8.338 -8.273 -12.119 1.00 86.69 92 MET A CA 1
ATOM 690 C C . MET A 1 92 ? 8.833 -8.458 -10.679 1.00 86.69 92 MET A C 1
ATOM 692 O O . MET A 1 92 ? 10.025 -8.326 -10.405 1.00 86.69 92 MET A O 1
ATOM 696 N N . ASN A 1 93 ? 7.953 -8.832 -9.745 1.00 88.94 93 ASN A N 1
ATOM 697 C CA . ASN A 1 93 ? 8.371 -9.121 -8.371 1.00 88.94 93 ASN A CA 1
ATOM 698 C C . ASN A 1 93 ? 9.100 -10.459 -8.225 1.00 88.94 93 ASN A C 1
ATOM 700 O O . ASN A 1 93 ? 9.998 -10.547 -7.396 1.00 88.94 93 ASN A O 1
ATOM 704 N N . LYS A 1 94 ? 8.763 -11.492 -9.000 1.00 88.12 94 LYS A N 1
ATOM 705 C CA . LYS A 1 94 ? 9.425 -12.806 -8.894 1.00 88.12 94 LYS A CA 1
ATOM 706 C C . LYS A 1 94 ? 10.830 -12.851 -9.509 1.00 88.12 94 LYS A C 1
ATOM 708 O O . LYS A 1 94 ? 11.537 -13.823 -9.289 1.00 88.12 94 LYS A O 1
ATOM 713 N N . GLY A 1 95 ? 11.252 -11.806 -10.223 1.00 74.50 95 GLY A N 1
ATOM 714 C CA . GLY A 1 95 ? 12.586 -11.735 -10.826 1.00 74.50 95 GLY A CA 1
ATOM 715 C C . GLY A 1 95 ? 12.650 -12.126 -12.296 1.00 74.50 95 GLY A C 1
ATOM 716 O O . GLY A 1 95 ? 13.741 -12.328 -12.811 1.00 74.50 95 GLY A O 1
ATOM 717 N N . GLY A 1 96 ? 11.518 -12.130 -13.007 1.00 63.25 96 GLY A N 1
ATOM 718 C CA . GLY A 1 96 ? 11.494 -12.243 -14.472 1.00 63.25 96 GLY A CA 1
ATOM 719 C C . GLY A 1 96 ? 11.996 -10.990 -15.208 1.00 63.25 96 GLY A C 1
ATOM 720 O O . GLY A 1 96 ? 11.614 -10.769 -16.351 1.00 63.25 96 GLY A O 1
ATOM 721 N N . TYR A 1 97 ? 12.784 -10.132 -14.553 1.00 68.69 97 TYR A N 1
ATOM 722 C CA . TYR A 1 97 ? 13.170 -8.816 -15.054 1.00 68.69 97 TYR A CA 1
ATOM 723 C C . TYR A 1 97 ? 14.631 -8.502 -14.723 1.00 68.69 97 TYR A C 1
ATOM 725 O O . TYR A 1 97 ? 15.025 -8.498 -13.555 1.00 68.69 97 TYR A O 1
ATOM 733 N N . LYS A 1 98 ? 15.421 -8.202 -15.759 1.00 76.00 98 LYS A N 1
ATOM 734 C CA . LYS A 1 98 ? 16.749 -7.588 -15.630 1.00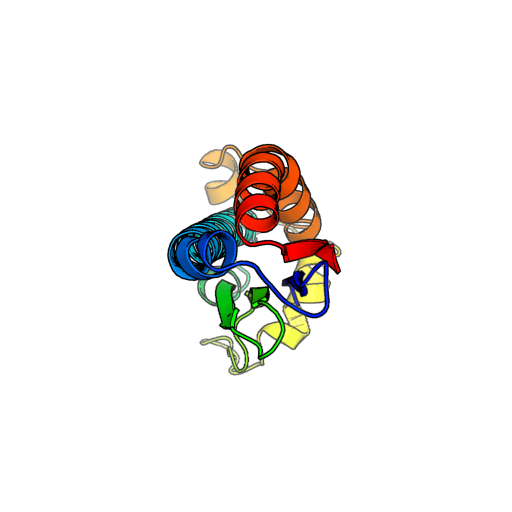 76.00 98 LYS A CA 1
ATOM 735 C C . LYS A 1 98 ? 16.583 -6.070 -15.596 1.00 76.00 98 LYS A C 1
ATOM 737 O O . LYS A 1 98 ? 15.778 -5.535 -16.350 1.00 76.00 98 LYS A O 1
ATOM 742 N N . LEU A 1 99 ? 17.334 -5.383 -14.733 1.00 80.62 99 LEU A N 1
ATOM 743 C CA . LEU A 1 99 ? 17.266 -3.923 -14.631 1.00 80.62 99 LEU A CA 1
ATOM 744 C C . LEU A 1 99 ? 17.698 -3.275 -15.957 1.00 80.62 99 LEU A C 1
ATOM 746 O O . LEU A 1 99 ? 18.821 -3.489 -16.405 1.00 80.62 99 LEU A O 1
ATOM 750 N N . GLY A 1 100 ? 16.807 -2.491 -16.568 1.00 85.62 100 GLY A N 1
ATOM 751 C CA . GLY A 1 100 ? 17.141 -1.583 -17.666 1.00 85.62 100 GLY A CA 1
ATOM 752 C C . GLY A 1 100 ? 17.876 -0.329 -17.181 1.00 85.62 100 GLY A C 1
ATOM 753 O O . GLY A 1 100 ? 18.000 -0.099 -15.976 1.00 85.62 100 GLY A O 1
ATOM 754 N N . ILE A 1 101 ? 18.340 0.500 -18.124 1.00 87.62 101 ILE A N 1
ATOM 755 C CA . ILE A 1 101 ? 19.164 1.694 -17.852 1.00 87.62 101 ILE A CA 1
ATOM 756 C C . ILE A 1 101 ? 18.494 2.616 -16.822 1.00 87.62 101 ILE A C 1
ATOM 758 O O . ILE A 1 101 ? 19.114 2.957 -15.818 1.00 87.62 101 ILE A O 1
ATOM 762 N N . ARG A 1 102 ? 17.197 2.926 -16.974 1.00 88.31 102 ARG A N 1
ATOM 763 C CA . ARG A 1 102 ? 16.498 3.828 -16.036 1.00 88.31 102 ARG A CA 1
ATOM 764 C C . ARG A 1 102 ? 16.345 3.220 -14.646 1.00 88.31 102 ARG A C 1
ATOM 766 O O . ARG A 1 102 ? 16.314 3.939 -13.649 1.00 88.31 102 ARG A O 1
ATOM 773 N N . SER A 1 103 ? 16.209 1.897 -14.558 1.00 87.88 103 SER A N 1
ATOM 774 C CA . SER A 1 103 ? 16.183 1.198 -13.271 1.00 87.88 103 SER A CA 1
ATOM 775 C C . SER A 1 103 ? 17.558 1.169 -12.599 1.00 87.88 103 SER A C 1
ATOM 777 O O . SER A 1 103 ? 17.613 1.228 -11.374 1.00 87.88 103 SER A O 1
ATOM 779 N N . ILE A 1 104 ? 18.648 1.100 -13.371 1.00 88.69 104 ILE A N 1
ATOM 780 C CA . ILE A 1 104 ? 20.028 1.189 -12.866 1.00 88.69 104 ILE A CA 1
ATOM 781 C C . ILE A 1 104 ? 20.309 2.602 -12.344 1.00 88.69 104 ILE A C 1
ATOM 783 O O . ILE A 1 104 ? 20.777 2.748 -11.219 1.00 88.69 104 ILE A O 1
ATOM 787 N N . GLU A 1 105 ? 19.934 3.639 -13.092 1.00 90.44 105 GLU A N 1
ATOM 788 C CA . GLU A 1 105 ? 20.033 5.036 -12.644 1.00 90.44 105 GLU A CA 1
ATOM 789 C C . GLU A 1 105 ? 19.238 5.269 -11.351 1.00 90.44 105 GLU A C 1
ATOM 791 O O . GLU A 1 105 ? 19.742 5.824 -10.370 1.00 90.44 105 GLU A O 1
ATOM 796 N N . LYS A 1 106 ? 17.996 4.767 -11.303 1.00 91.56 106 LYS A N 1
ATOM 797 C CA . LYS A 1 106 ? 17.176 4.813 -10.087 1.00 91.56 106 LYS A CA 1
ATOM 798 C C . LYS A 1 106 ? 17.859 4.057 -8.943 1.00 91.56 106 LYS A C 1
ATOM 800 O O . LYS A 1 106 ? 17.800 4.514 -7.809 1.00 91.56 106 LYS A O 1
ATOM 805 N N . GLN A 1 107 ? 18.525 2.932 -9.221 1.00 90.94 107 GLN A N 1
ATOM 806 C CA . GLN A 1 107 ? 19.248 2.156 -8.212 1.00 90.94 107 GLN A CA 1
ATOM 807 C C . GLN A 1 107 ? 20.443 2.936 -7.659 1.00 90.94 107 GLN A C 1
ATOM 809 O O . GLN A 1 107 ? 20.650 2.892 -6.451 1.00 90.94 107 GLN A O 1
ATOM 814 N N . SER A 1 108 ? 21.189 3.667 -8.493 1.00 90.12 108 SER A N 1
ATOM 815 C CA . SER A 1 108 ? 22.297 4.515 -8.027 1.00 90.12 108 SER A CA 1
ATOM 816 C C . SER A 1 108 ? 21.837 5.700 -7.176 1.00 90.12 108 SER A C 1
ATOM 818 O O . SER A 1 108 ? 22.562 6.124 -6.284 1.00 90.12 108 SER A O 1
ATOM 820 N N . ALA A 1 109 ? 20.624 6.209 -7.412 1.00 89.12 109 ALA A N 1
ATOM 821 C CA . ALA A 1 109 ? 20.046 7.319 -6.653 1.00 89.12 109 ALA A CA 1
ATOM 822 C C . ALA A 1 109 ? 19.217 6.873 -5.431 1.00 89.12 109 ALA A C 1
ATOM 824 O O . ALA A 1 109 ? 18.770 7.707 -4.645 1.00 89.12 109 ALA A O 1
ATOM 825 N N . SER A 1 110 ? 18.969 5.571 -5.276 1.00 87.56 110 SER A N 1
ATOM 826 C CA . SER A 1 110 ? 18.074 5.023 -4.257 1.00 87.56 110 SER A CA 1
ATOM 827 C C . SER A 1 110 ? 18.853 4.314 -3.157 1.00 87.56 110 SER A C 1
ATOM 829 O O . SER A 1 110 ? 19.734 3.499 -3.413 1.00 87.56 110 SER A O 1
ATOM 831 N N . GLN A 1 111 ? 18.438 4.537 -1.912 1.00 86.31 111 GLN A N 1
ATOM 832 C CA . GLN A 1 111 ? 18.908 3.764 -0.757 1.00 86.31 111 GLN A CA 1
ATOM 833 C C . GLN A 1 111 ? 18.294 2.353 -0.703 1.00 86.31 111 GLN A C 1
ATOM 835 O O . GLN A 1 111 ? 18.677 1.528 0.127 1.00 86.31 111 GLN A O 1
ATOM 840 N N . PHE A 1 112 ? 17.323 2.058 -1.573 1.00 87.12 112 PHE A N 1
ATOM 841 C CA . PHE A 1 112 ? 16.614 0.785 -1.607 1.00 87.12 112 PHE A CA 1
ATOM 842 C C . PHE A 1 112 ? 17.020 -0.058 -2.809 1.00 87.12 112 PHE A C 1
ATOM 844 O O . PHE A 1 112 ? 17.244 0.443 -3.911 1.00 87.12 112 PHE A O 1
ATOM 851 N N . LYS A 1 113 ? 17.020 -1.380 -2.613 1.00 89.12 113 LYS A N 1
ATOM 852 C CA . LYS A 1 113 ? 17.173 -2.331 -3.713 1.00 89.12 113 LYS A CA 1
ATOM 853 C C . LYS A 1 113 ? 15.953 -2.288 -4.635 1.00 89.12 113 LYS A C 1
ATOM 855 O O . LYS A 1 113 ? 14.831 -2.603 -4.212 1.00 89.12 113 LYS A O 1
ATOM 860 N N . ILE A 1 114 ? 16.206 -1.986 -5.900 1.00 89.88 114 ILE A N 1
ATOM 861 C CA . ILE A 1 114 ? 15.229 -1.922 -6.981 1.00 89.88 114 ILE A CA 1
ATOM 862 C C . ILE A 1 114 ? 15.128 -3.278 -7.669 1.00 89.88 114 ILE A C 1
ATOM 864 O O . ILE A 1 114 ? 16.115 -3.997 -7.821 1.00 89.88 114 ILE A O 1
ATOM 868 N N . GLY A 1 115 ? 13.917 -3.649 -8.075 1.00 87.69 115 GLY A N 1
ATOM 869 C CA . GLY A 1 115 ? 13.670 -4.879 -8.822 1.00 87.69 115 GLY A CA 1
ATOM 870 C C . GLY A 1 115 ? 12.978 -5.955 -7.996 1.00 87.69 115 GLY A C 1
ATOM 871 O O . GLY A 1 115 ? 12.231 -5.667 -7.059 1.00 87.69 115 GLY A O 1
ATOM 872 N N . SER A 1 116 ? 13.224 -7.216 -8.351 1.00 89.06 116 SER A N 1
ATOM 873 C CA . SER A 1 116 ? 12.564 -8.406 -7.793 1.00 89.06 116 SER A CA 1
ATOM 874 C C . SER A 1 116 ? 12.416 -8.362 -6.274 1.00 89.06 116 SER A C 1
ATOM 876 O O . SER A 1 116 ? 13.360 -7.971 -5.593 1.00 89.06 116 SER A O 1
ATOM 878 N N . GLY A 1 117 ? 11.292 -8.812 -5.723 1.00 90.50 117 GLY A N 1
ATOM 879 C CA . GLY A 1 117 ? 11.038 -8.913 -4.284 1.00 90.50 117 GLY A CA 1
ATOM 880 C C . GLY A 1 117 ? 10.594 -7.607 -3.621 1.00 90.50 117 GLY A C 1
ATOM 881 O O . GLY A 1 117 ? 10.579 -7.530 -2.392 1.00 90.50 117 GLY A O 1
ATOM 882 N N . TYR A 1 118 ? 10.245 -6.580 -4.399 1.00 91.06 118 TYR A N 1
ATOM 883 C CA . TYR A 1 118 ? 9.830 -5.275 -3.880 1.00 91.06 118 TYR A CA 1
ATOM 884 C C . TYR A 1 118 ? 8.588 -5.347 -2.973 1.00 91.06 118 TYR A C 1
ATOM 886 O O . TYR A 1 118 ? 8.490 -4.587 -2.010 1.00 91.06 118 TYR A O 1
ATOM 894 N N . VAL A 1 119 ? 7.666 -6.296 -3.193 1.00 92.38 119 VAL A N 1
ATOM 895 C CA . VAL A 1 119 ? 6.500 -6.495 -2.304 1.00 92.38 119 VAL A CA 1
ATOM 896 C C . VAL A 1 119 ? 6.927 -7.048 -0.945 1.00 92.38 119 VAL A C 1
ATOM 898 O O . VAL A 1 119 ? 6.488 -6.571 0.097 1.00 92.38 119 VAL A O 1
ATOM 901 N N . GLY A 1 120 ? 7.825 -8.036 -0.937 1.00 92.06 120 GLY A N 1
ATOM 902 C CA . GLY A 1 120 ? 8.346 -8.610 0.306 1.00 92.06 120 GLY A CA 1
ATOM 903 C C . GLY A 1 120 ? 9.174 -7.599 1.101 1.00 92.06 120 GLY A C 1
ATOM 904 O O . GLY A 1 120 ? 8.998 -7.465 2.310 1.00 92.06 120 GLY A O 1
ATOM 905 N N . ARG A 1 121 ? 10.028 -6.827 0.417 1.00 92.81 121 ARG A N 1
ATOM 906 C CA . ARG A 1 121 ? 10.838 -5.777 1.053 1.00 92.81 121 ARG A CA 1
ATOM 907 C C . ARG A 1 121 ? 9.998 -4.631 1.602 1.00 92.81 121 ARG A C 1
ATOM 909 O O . ARG A 1 121 ? 10.249 -4.203 2.724 1.00 92.81 121 ARG A O 1
ATOM 916 N N . SER A 1 122 ? 8.989 -4.168 0.865 1.00 92.25 122 SER A N 1
ATOM 917 C CA . SER A 1 122 ? 8.070 -3.137 1.371 1.00 92.25 122 SER A CA 1
ATOM 918 C C . SER A 1 122 ? 7.290 -3.628 2.593 1.00 92.25 122 SER A C 1
ATOM 920 O O . SER A 1 122 ? 7.178 -2.887 3.569 1.00 92.25 122 SER A O 1
ATOM 922 N N . ARG A 1 123 ? 6.848 -4.896 2.620 1.00 92.69 123 ARG A N 1
ATOM 923 C CA . ARG A 1 123 ? 6.234 -5.506 3.816 1.00 92.69 123 ARG A CA 1
ATOM 924 C C . ARG A 1 123 ? 7.174 -5.487 5.013 1.00 92.69 123 ARG A C 1
ATOM 926 O O . ARG A 1 123 ? 6.756 -5.114 6.106 1.00 92.69 123 ARG A O 1
ATOM 933 N N . GLU A 1 124 ? 8.422 -5.900 4.822 1.00 92.31 124 GLU A N 1
ATOM 934 C CA . GLU A 1 124 ? 9.408 -5.939 5.904 1.00 92.31 124 GLU A CA 1
ATOM 935 C C . GLU A 1 124 ? 9.756 -4.531 6.402 1.00 92.31 124 GLU A C 1
ATOM 937 O O . GLU A 1 124 ? 9.849 -4.307 7.609 1.00 92.31 124 GLU A O 1
ATOM 942 N N . TRP A 1 125 ? 9.863 -3.558 5.497 1.00 92.88 125 TRP A N 1
ATOM 943 C CA . TRP A 1 125 ? 10.077 -2.161 5.861 1.00 92.88 125 TRP A CA 1
ATOM 944 C C . TRP A 1 125 ? 8.914 -1.611 6.697 1.00 92.88 125 TRP A C 1
ATOM 946 O O . TRP A 1 125 ? 9.142 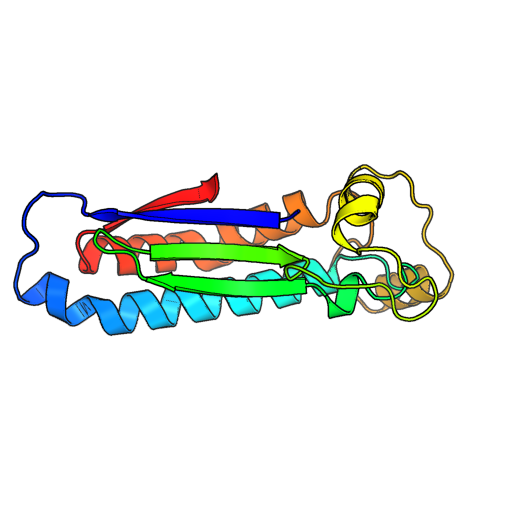-1.079 7.785 1.00 92.88 125 TRP A O 1
ATOM 956 N N . LEU A 1 126 ? 7.668 -1.823 6.256 1.00 92.56 126 LEU A N 1
ATOM 957 C CA . LEU A 1 126 ? 6.466 -1.441 7.006 1.00 92.56 126 LEU A CA 1
ATOM 958 C C . LEU A 1 126 ? 6.401 -2.130 8.369 1.00 92.56 126 LEU A C 1
ATOM 960 O O . LEU A 1 126 ? 6.016 -1.519 9.367 1.00 92.56 126 LEU A O 1
ATOM 964 N N . ARG A 1 127 ? 6.813 -3.400 8.432 1.00 90.62 127 ARG A N 1
ATOM 965 C CA . ARG A 1 127 ? 6.881 -4.143 9.687 1.00 90.62 127 ARG A CA 1
ATOM 966 C C . ARG A 1 127 ? 7.840 -3.496 10.683 1.00 90.62 127 ARG A C 1
ATOM 968 O O . ARG A 1 127 ? 7.512 -3.450 11.859 1.00 90.62 127 ARG A O 1
ATOM 975 N N . ARG A 1 128 ? 8.984 -2.989 10.229 1.00 91.06 128 ARG A N 1
ATOM 976 C CA . ARG A 1 128 ? 9.989 -2.362 11.102 1.00 91.06 128 ARG A CA 1
ATOM 977 C C . ARG A 1 128 ? 9.625 -0.941 11.530 1.00 91.06 128 ARG A C 1
ATOM 979 O O . ARG A 1 128 ? 9.919 -0.572 12.655 1.00 91.06 128 ARG A O 1
ATOM 986 N N . HIS A 1 129 ? 8.992 -0.160 10.654 1.00 90.56 129 HIS A N 1
ATOM 987 C CA . HIS A 1 129 ? 8.806 1.282 10.886 1.00 90.56 129 HIS A CA 1
ATOM 988 C C . HIS A 1 129 ? 7.408 1.656 11.380 1.00 90.56 129 HIS A C 1
ATOM 990 O O . HIS A 1 129 ? 7.238 2.682 12.033 1.00 90.56 129 HIS A O 1
ATOM 996 N N . TRP A 1 130 ? 6.398 0.841 11.069 1.00 90.75 130 TRP A N 1
ATOM 997 C CA . TRP A 1 130 ? 5.001 1.214 11.285 1.00 90.75 130 TRP A CA 1
ATOM 998 C C . TRP A 1 130 ? 4.213 0.247 12.163 1.00 90.75 130 TRP A C 1
ATOM 1000 O O . TRP A 1 130 ? 3.227 0.671 12.767 1.00 90.75 130 TRP A O 1
ATOM 1010 N N . MET A 1 131 ? 4.602 -1.029 12.263 1.00 85.31 131 MET A N 1
ATOM 1011 C CA . MET A 1 131 ? 3.740 -2.023 12.918 1.00 85.31 131 MET A CA 1
ATOM 1012 C C . MET A 1 131 ? 3.528 -1.783 14.403 1.00 85.31 131 MET A C 1
ATOM 1014 O O . MET A 1 131 ? 2.418 -2.024 14.868 1.00 85.31 131 MET A O 1
ATOM 1018 N N . ASP A 1 132 ? 4.525 -1.301 15.138 1.00 89.19 132 ASP A N 1
ATOM 1019 C CA . ASP A 1 132 ? 4.358 -1.075 16.577 1.00 89.19 132 ASP A CA 1
ATOM 1020 C C . ASP A 1 132 ? 3.389 0.076 16.839 1.00 89.19 132 ASP A C 1
ATOM 1022 O O . ASP A 1 132 ? 2.435 -0.068 17.608 1.00 89.19 132 ASP A O 1
ATOM 1026 N N . LYS A 1 133 ? 3.542 1.178 16.096 1.00 90.06 133 LYS A N 1
ATOM 1027 C CA . LYS A 1 133 ? 2.608 2.305 16.145 1.00 90.06 133 LYS A CA 1
ATOM 1028 C C . LYS A 1 133 ? 1.200 1.892 15.720 1.00 90.06 133 LYS A C 1
ATOM 1030 O O . LYS A 1 133 ? 0.239 2.164 16.435 1.00 90.06 133 LYS A O 1
ATOM 1035 N N . LEU A 1 134 ? 1.074 1.191 14.591 1.00 89.50 134 LEU A N 1
ATOM 1036 C CA . LEU A 1 134 ? -0.219 0.737 14.084 1.00 89.50 134 LEU A CA 1
ATOM 1037 C C . LEU A 1 134 ? -0.900 -0.225 15.068 1.00 89.50 134 LEU A C 1
ATOM 1039 O O . LEU A 1 134 ? -2.094 -0.096 15.315 1.00 89.50 134 LEU A O 1
ATOM 1043 N N . ARG A 1 135 ? -0.161 -1.167 15.666 1.00 89.94 135 ARG A N 1
ATOM 1044 C CA . ARG A 1 135 ? -0.695 -2.089 16.683 1.00 89.94 135 ARG A CA 1
ATOM 1045 C C . ARG A 1 135 ? -1.171 -1.353 17.927 1.00 89.94 135 ARG A C 1
ATOM 1047 O O . ARG A 1 135 ? -2.234 -1.697 18.437 1.00 89.94 135 ARG A O 1
ATOM 1054 N N . ASN A 1 136 ? -0.425 -0.355 18.392 1.00 90.75 136 ASN A N 1
ATOM 1055 C CA . ASN A 1 136 ? -0.820 0.453 19.543 1.00 90.75 136 ASN A CA 1
ATOM 1056 C C . ASN A 1 136 ? -2.126 1.217 19.265 1.00 90.75 136 ASN A C 1
ATOM 1058 O O . ASN A 1 136 ? -3.082 1.122 20.035 1.00 90.75 136 ASN A O 1
ATOM 1062 N N . ASP A 1 137 ? -2.210 1.897 18.120 1.00 89.88 137 ASP A N 1
ATOM 1063 C CA . ASP A 1 137 ? -3.400 2.665 17.734 1.00 89.88 137 ASP A CA 1
ATOM 1064 C C . ASP A 1 137 ? -4.618 1.769 17.468 1.00 89.88 137 ASP A C 1
ATOM 1066 O O . ASP A 1 137 ? -5.752 2.156 17.753 1.00 89.88 137 ASP A O 1
ATOM 1070 N N . LEU A 1 138 ? -4.407 0.558 16.944 1.00 89.38 138 LEU A N 1
ATOM 1071 C CA . LEU A 1 138 ? -5.461 -0.448 16.808 1.00 89.38 138 LEU A CA 1
ATOM 1072 C C . LEU A 1 138 ? -5.943 -0.930 18.178 1.00 89.38 138 LEU A C 1
ATOM 1074 O O . LEU A 1 138 ? -7.149 -0.956 18.409 1.00 89.38 138 LEU A O 1
ATOM 1078 N N . SER A 1 139 ? -5.020 -1.245 19.090 1.00 89.75 139 SER A N 1
ATOM 1079 C CA . SER A 1 139 ? -5.339 -1.708 20.444 1.00 89.75 139 SER A CA 1
ATOM 1080 C C . SER A 1 139 ? -6.181 -0.682 21.208 1.00 89.75 139 SER A C 1
ATOM 1082 O O . SER A 1 139 ? -7.218 -1.029 21.768 1.00 89.75 139 SER A O 1
ATOM 1084 N N . LYS A 1 140 ? -5.818 0.607 21.134 1.00 88.31 140 LYS A N 1
ATOM 1085 C CA . LYS A 1 140 ? -6.592 1.713 21.731 1.00 88.31 140 LYS A CA 1
ATOM 1086 C C . LYS A 1 140 ? -8.003 1.855 21.156 1.00 88.31 140 LYS A C 1
ATOM 1088 O O . LYS A 1 140 ? -8.903 2.311 21.852 1.00 88.31 140 LYS A O 1
ATOM 1093 N N . ALA A 1 141 ? -8.206 1.458 19.902 1.00 86.81 141 ALA A N 1
ATOM 1094 C CA . ALA A 1 141 ? -9.520 1.415 19.261 1.00 86.81 141 ALA A CA 1
ATOM 1095 C C . ALA A 1 141 ? -10.251 0.071 19.447 1.00 86.81 141 ALA A C 1
ATOM 1097 O O . ALA A 1 141 ? -11.285 -0.158 18.814 1.00 86.81 141 ALA A O 1
ATOM 1098 N N . GLY A 1 142 ? -9.718 -0.835 20.276 1.00 88.00 142 GLY A N 1
ATOM 1099 C CA . GLY A 1 142 ? -10.264 -2.174 20.497 1.00 88.00 142 GLY A CA 1
ATOM 1100 C C . GLY A 1 142 ? -10.216 -3.065 19.252 1.00 88.00 142 GLY A C 1
ATOM 1101 O O . GLY A 1 142 ? -11.039 -3.972 19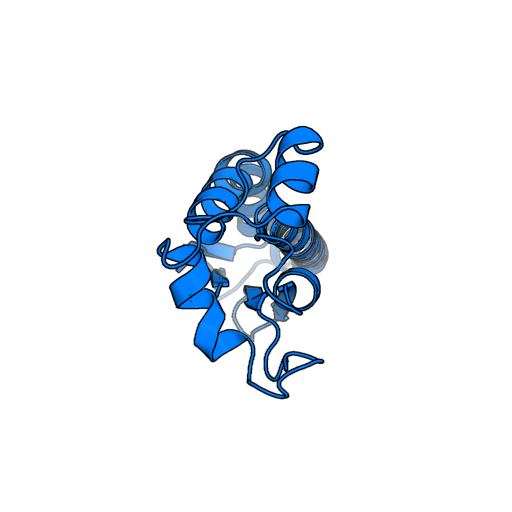.099 1.00 88.00 142 GLY A O 1
ATOM 1102 N N . LEU A 1 143 ? -9.283 -2.800 18.334 1.00 90.00 143 LEU A N 1
ATOM 1103 C CA . LEU A 1 143 ? -9.062 -3.557 17.106 1.00 90.00 143 LEU A CA 1
ATOM 1104 C C . LEU A 1 143 ? -7.788 -4.407 17.211 1.00 90.00 143 LEU A C 1
ATOM 1106 O O . LEU A 1 143 ? -6.783 -4.005 17.792 1.00 90.00 143 LEU A O 1
ATOM 1110 N N . LYS A 1 144 ? -7.799 -5.572 16.566 1.00 90.12 144 LYS A N 1
ATOM 1111 C CA . LYS A 1 144 ? -6.623 -6.426 16.373 1.00 90.12 144 LYS A CA 1
ATOM 1112 C C . LYS A 1 144 ? -6.448 -6.690 14.887 1.00 90.12 144 LYS A C 1
ATOM 1114 O O . LYS A 1 144 ? -7.414 -7.014 14.201 1.00 90.12 144 LYS A O 1
ATOM 1119 N N . GLY A 1 145 ? -5.222 -6.552 14.387 1.00 88.12 145 GLY A N 1
ATOM 1120 C CA . GLY A 1 145 ? -4.946 -6.701 12.962 1.00 88.12 145 GLY A CA 1
ATOM 1121 C C . GLY A 1 145 ? -3.719 -7.532 12.626 1.00 88.12 145 GLY A C 1
ATOM 1122 O O . GLY A 1 145 ? -2.819 -7.720 13.447 1.00 88.12 145 GLY A O 1
ATOM 1123 N N . ARG A 1 146 ? -3.707 -8.043 11.394 1.00 88.81 146 ARG A N 1
ATOM 1124 C CA . ARG A 1 146 ? -2.612 -8.828 10.817 1.00 88.81 146 ARG A CA 1
ATOM 1125 C C . ARG A 1 146 ? -2.494 -8.598 9.312 1.00 88.81 146 ARG A C 1
ATOM 1127 O O . ARG A 1 146 ? -3.496 -8.354 8.637 1.00 88.81 146 ARG A O 1
ATOM 1134 N N . TRP A 1 147 ? -1.271 -8.736 8.805 1.00 83.81 147 TRP A N 1
ATOM 1135 C CA . TRP A 1 147 ? -1.012 -8.867 7.372 1.00 83.81 147 TRP A CA 1
ATOM 1136 C C . TRP A 1 147 ? -1.546 -10.212 6.875 1.00 83.81 147 TRP A C 1
ATOM 1138 O O . TRP A 1 147 ? -1.397 -11.223 7.567 1.00 83.81 147 TRP A O 1
ATOM 1148 N N . ARG A 1 148 ? -2.165 -10.197 5.701 1.00 80.50 148 ARG A N 1
ATOM 1149 C CA . ARG A 1 148 ? -2.550 -11.368 4.918 1.00 80.50 148 ARG A CA 1
ATOM 1150 C C . ARG A 1 148 ? -1.564 -11.512 3.767 1.00 80.50 148 ARG A C 1
ATOM 1152 O O . ARG A 1 148 ? -1.232 -10.473 3.150 1.00 80.50 148 ARG A O 1
#

Sequence (148 aa):
MGLTFSASKARQRLTNAENGFKRVTLQTARKVAEDGARMMAAMVPRDTGSLEESIEGAVEKTKDGLIMRIGVREGAVNSKTQRPVDKYAPAMNKGGYKLGIRSIEKQSASQFKIGSGYVGRSREWLRRHWMDKLRNDLSKAGLKGRWR

Foldseek 3Di:
DAKKKDKFFLDPDFDPQLVVLQVVLQVLLQVLQAVLQQQLLLQEADVLQCQSVQWGWDWDADPGGIMITTGGHPPDARPPPRHHSVVCVVCFQQQVDDHDPSSVVSVVVDPDHHIHNSRVVSVVVSVVPRPVVSQVSCVSNNMDMDMD

pLDDT: mean 88.39, std 5.69, range [63.25, 95.75]

Secondary structure (DSSP, 8-state):
-EEEEEEEESSSS--HHHHHHHHHHHHHHHHHHHHHHHHHHHHS-TTSTTTTTTEEEEEEEETTEEEEEEEEPTT-B-TTT--BHHHHHHHHHHT--PPPHHHHHHHHH-SS--STTHHHHHHHHHHHHTHHHHHHHHHHTTEEEEE-